Protein AF-A0A3M8EKS6-F1 (afdb_monomer_lite)

Radius of gyration: 16.94 Å; chains: 1; bounding box: 41×41×37 Å

Sequence (128 aa):
MFAPLAELPEANEALPTLFGVEGAEEFRKLGDREVFVRLMANLEKNVPGFGEAVRNLEMTVVGQVPEGKELMHVVYRSDTAVDKLTVTSTEVLTLRRTPQGWRALLTANIEGLAEQLLSSVGAAVQED

Secondary structure (DSSP, 8-state):
--GGGGGSTTHHHHHHHHH--SSHHHHHHS-HHHHHHHHHHHHHHHSTTHHHHHHTEEEEEEEEEEETTTEEEEEEEEEEEETTEEEEEEEEEEEEEETTEEEEPPPHHHHHHHHHHHHHHHHHTS--

Foldseek 3Di:
DCLCLLVDPCQCLQCCQQQVDNTSVRVNVDDPVSSVVSNVVSCVVQPPCPVQQVVQKDKAFPDWDDDPDFKIKTWIWIWGDDPPDIDIDIDIFMWGQDPVGTDTDDDVVNVVVVVVSVVSSVVVVPPD

pLDDT: mean 80.54, std 15.19, range [32.75, 97.44]

Structure (mmCIF, N/CA/C/O backbone):
data_AF-A0A3M8EKS6-F1
#
_entry.id   AF-A0A3M8EKS6-F1
#
loop_
_atom_site.group_PDB
_atom_site.id
_atom_site.type_symbol
_atom_site.label_atom_id
_atom_site.label_alt_id
_atom_site.label_comp_id
_atom_site.label_asym_id
_atom_site.label_entity_id
_atom_site.label_seq_id
_atom_site.pdbx_PDB_ins_code
_atom_site.Cartn_x
_atom_site.Cartn_y
_atom_site.Cartn_z
_atom_site.occupancy
_atom_site.B_iso_or_equiv
_atom_site.auth_seq_id
_atom_site.auth_comp_id
_atom_site.auth_asym_id
_atom_site.auth_atom_id
_atom_site.pdbx_PDB_model_num
ATOM 1 N N . MET A 1 1 ? -3.584 8.911 -9.276 1.00 69.19 1 MET A N 1
ATOM 2 C CA . MET A 1 1 ? -2.947 8.414 -8.037 1.00 69.19 1 MET A CA 1
ATOM 3 C C . MET A 1 1 ? -1.433 8.466 -8.155 1.00 69.19 1 MET A C 1
ATOM 5 O O . MET A 1 1 ? -0.807 8.981 -7.240 1.00 69.19 1 MET A O 1
ATOM 9 N N . PHE A 1 2 ? -0.858 7.991 -9.264 1.00 78.38 2 PHE A N 1
ATOM 10 C CA . PHE A 1 2 ? 0.594 7.813 -9.395 1.00 78.38 2 PHE A CA 1
ATOM 11 C C . PHE A 1 2 ? 1.330 8.945 -10.119 1.00 78.38 2 PHE A C 1
ATOM 13 O O . PHE A 1 2 ? 2.544 9.038 -9.997 1.00 78.38 2 PHE A O 1
ATOM 20 N N . ALA A 1 3 ? 0.615 9.834 -10.818 1.00 76.69 3 ALA A N 1
ATOM 21 C CA . ALA A 1 3 ? 1.210 10.942 -11.576 1.00 76.69 3 ALA A CA 1
ATOM 22 C C . ALA A 1 3 ? 2.277 11.770 -10.818 1.00 76.69 3 ALA A C 1
ATOM 24 O O . ALA A 1 3 ? 3.291 12.085 -11.436 1.00 76.69 3 ALA A O 1
ATOM 25 N N . PRO A 1 4 ? 2.134 12.072 -9.506 1.00 81.56 4 PRO A N 1
ATOM 26 C CA . PRO A 1 4 ? 3.170 12.802 -8.770 1.00 81.56 4 PRO A CA 1
ATOM 27 C C . PRO A 1 4 ? 4.542 12.111 -8.717 1.00 81.56 4 PRO A C 1
ATOM 29 O O . PRO A 1 4 ? 5.537 12.791 -8.502 1.00 81.56 4 PRO A O 1
ATOM 32 N N . LEU A 1 5 ? 4.624 10.792 -8.932 1.00 77.25 5 LEU A N 1
ATOM 33 C CA . LEU A 1 5 ? 5.900 10.064 -8.941 1.00 77.25 5 LEU A CA 1
ATOM 34 C C . LEU A 1 5 ? 6.824 10.502 -10.086 1.00 77.25 5 LEU A C 1
ATOM 36 O O . LEU A 1 5 ? 8.037 10.422 -9.943 1.00 77.25 5 LEU A O 1
ATOM 40 N N . ALA A 1 6 ? 6.270 11.006 -11.194 1.00 83.44 6 ALA A N 1
ATOM 41 C CA . ALA A 1 6 ? 7.047 11.509 -12.330 1.00 83.44 6 ALA A CA 1
ATOM 42 C C . ALA A 1 6 ? 7.761 12.840 -12.058 1.00 83.44 6 ALA A C 1
ATOM 44 O O . ALA A 1 6 ? 8.602 13.254 -12.854 1.00 83.44 6 ALA A O 1
ATOM 45 N N . GLU A 1 7 ? 7.403 13.512 -10.965 1.00 81.94 7 GLU A N 1
ATOM 46 C CA . GLU A 1 7 ? 7.942 14.817 -10.582 1.00 81.94 7 GLU A CA 1
ATOM 47 C C . GLU A 1 7 ? 9.039 14.700 -9.510 1.00 81.94 7 GLU A C 1
ATOM 49 O O . GLU A 1 7 ? 9.593 15.710 -9.080 1.00 81.94 7 GLU A O 1
ATOM 54 N N . LEU A 1 8 ? 9.352 13.477 -9.062 1.00 77.62 8 LEU A N 1
ATOM 55 C CA . LEU A 1 8 ? 10.425 13.233 -8.102 1.00 77.62 8 LEU A CA 1
ATOM 56 C C . LEU A 1 8 ? 11.804 13.377 -8.773 1.00 77.62 8 LEU A C 1
ATOM 58 O O . LEU A 1 8 ? 11.953 12.979 -9.931 1.00 77.62 8 LEU A O 1
ATOM 62 N N . PRO A 1 9 ? 12.827 13.893 -8.066 1.00 74.50 9 PRO A N 1
ATOM 63 C CA . PRO A 1 9 ? 14.187 14.006 -8.604 1.00 74.50 9 PRO A CA 1
ATOM 64 C C . PRO A 1 9 ? 14.746 12.676 -9.132 1.00 74.50 9 PRO A C 1
ATOM 66 O O . PRO A 1 9 ? 15.419 12.642 -10.159 1.00 74.50 9 PRO A O 1
ATOM 69 N N . GLU A 1 10 ? 14.412 11.574 -8.464 1.00 77.62 10 GLU A N 1
ATOM 70 C CA . GLU A 1 10 ? 14.880 10.216 -8.749 1.00 77.62 10 GLU A CA 1
ATOM 71 C C . GLU A 1 10 ? 14.002 9.485 -9.782 1.00 77.62 10 GLU A C 1
ATOM 73 O O . GLU A 1 10 ? 14.243 8.321 -10.101 1.00 77.62 10 GLU A O 1
ATOM 78 N N . ALA A 1 11 ? 12.970 10.141 -10.328 1.00 76.31 11 ALA A N 1
ATOM 79 C CA . ALA A 1 11 ? 11.974 9.503 -11.189 1.00 76.31 11 ALA A CA 1
ATOM 80 C C . ALA A 1 11 ? 12.588 8.814 -12.419 1.00 76.31 11 ALA A C 1
ATOM 82 O O . ALA A 1 11 ? 12.135 7.746 -12.819 1.00 76.31 11 ALA A O 1
ATOM 83 N N . ASN A 1 12 ? 13.635 9.387 -13.014 1.00 75.38 12 ASN A N 1
ATOM 84 C CA . ASN A 1 12 ? 14.257 8.808 -14.209 1.00 75.38 12 ASN A CA 1
ATOM 85 C C . ASN A 1 12 ? 15.012 7.498 -13.934 1.00 75.38 12 ASN A C 1
ATOM 87 O O . ASN A 1 12 ? 15.181 6.709 -14.855 1.00 75.38 12 ASN A O 1
ATOM 91 N N . GLU A 1 13 ? 15.433 7.256 -12.693 1.00 78.12 13 GLU A N 1
ATOM 92 C CA . GLU A 1 13 ? 16.114 6.022 -12.287 1.00 78.12 13 GLU A CA 1
ATOM 93 C C . GLU A 1 13 ? 15.122 5.009 -11.702 1.00 78.12 13 GLU A C 1
ATOM 95 O O . GLU A 1 13 ? 15.131 3.830 -12.051 1.00 78.12 13 GLU A O 1
ATOM 100 N N . ALA A 1 14 ? 14.204 5.474 -10.853 1.00 78.50 14 ALA A N 1
ATOM 101 C CA . ALA A 1 14 ? 13.268 4.603 -10.154 1.00 78.50 14 ALA A CA 1
ATOM 102 C C . ALA A 1 14 ? 12.119 4.110 -11.048 1.00 78.50 14 ALA A C 1
ATOM 104 O O . ALA A 1 14 ? 11.674 2.968 -10.907 1.00 78.50 14 ALA A O 1
ATOM 105 N N . LEU A 1 15 ? 11.605 4.945 -11.964 1.00 85.12 15 LEU A N 1
ATOM 106 C CA . LEU A 1 15 ? 10.425 4.583 -12.752 1.00 85.12 15 LEU A CA 1
ATOM 107 C C . LEU A 1 15 ? 10.667 3.412 -13.714 1.00 85.12 15 LEU A C 1
ATOM 109 O O . LEU A 1 15 ? 9.806 2.527 -13.757 1.00 85.12 15 LEU A O 1
ATOM 113 N N . PRO A 1 16 ? 11.795 3.345 -14.448 1.00 86.50 16 PRO A N 1
ATOM 114 C CA . PRO A 1 16 ? 12.077 2.198 -15.299 1.00 86.50 16 PRO A CA 1
ATOM 115 C C . PRO A 1 16 ? 12.112 0.883 -14.539 1.00 86.50 16 PRO A C 1
ATOM 117 O O . PRO A 1 16 ? 11.454 -0.076 -14.941 1.00 86.50 16 PRO A O 1
ATOM 120 N N . THR A 1 17 ? 12.785 0.852 -13.393 1.00 80.31 17 THR A N 1
ATOM 121 C CA . THR A 1 17 ? 12.924 -0.385 -12.625 1.00 80.31 17 THR A CA 1
ATOM 122 C C . THR A 1 17 ? 11.615 -0.806 -11.963 1.00 80.31 17 THR A C 1
ATOM 124 O O . THR A 1 17 ? 11.261 -1.984 -11.971 1.00 80.31 17 THR A O 1
ATOM 127 N N . LEU A 1 18 ? 10.853 0.145 -11.419 1.00 80.94 18 LEU A N 1
ATOM 128 C CA . LEU A 1 18 ? 9.617 -0.158 -10.695 1.00 80.94 18 LEU A CA 1
ATOM 129 C C . LEU A 1 18 ? 8.429 -0.417 -11.628 1.00 80.94 18 LEU A C 1
ATOM 131 O O . LEU A 1 18 ? 7.587 -1.264 -11.331 1.00 80.94 18 LEU A O 1
ATOM 135 N N . PHE A 1 19 ? 8.352 0.270 -12.769 1.00 87.12 19 PHE A N 1
ATOM 136 C CA . PHE A 1 19 ? 7.167 0.264 -13.636 1.00 87.12 19 PHE A CA 1
ATOM 137 C C . PHE A 1 19 ? 7.442 -0.193 -15.073 1.00 87.12 19 PHE A C 1
ATOM 139 O O . PHE A 1 19 ? 6.501 -0.261 -15.861 1.00 87.12 19 PHE A O 1
ATOM 146 N N . GLY A 1 20 ? 8.687 -0.522 -15.433 1.00 85.25 20 GLY A N 1
ATOM 147 C CA . GLY A 1 20 ? 9.031 -1.001 -16.776 1.00 85.25 20 GLY A CA 1
ATOM 148 C C . GLY A 1 20 ? 8.743 0.030 -17.868 1.00 85.25 20 GLY A C 1
ATOM 149 O O . GLY A 1 20 ? 8.204 -0.323 -18.913 1.00 85.25 20 GLY A O 1
ATOM 150 N N . VAL A 1 21 ? 9.013 1.305 -17.584 1.00 89.31 21 VAL A N 1
ATOM 151 C CA . VAL A 1 21 ? 8.865 2.437 -18.515 1.00 89.31 21 VAL A CA 1
ATOM 152 C C . VAL A 1 21 ? 10.237 2.986 -18.900 1.00 89.31 21 VAL A C 1
ATOM 154 O O . VAL A 1 21 ? 11.192 2.851 -18.151 1.00 89.31 21 VAL A O 1
ATOM 157 N N . GLU A 1 22 ? 10.358 3.668 -20.028 1.00 85.81 22 GLU A N 1
ATOM 158 C CA . GLU A 1 22 ? 11.613 4.288 -20.471 1.00 85.81 22 GLU A CA 1
ATOM 159 C C . GLU A 1 22 ? 11.970 5.545 -19.661 1.00 85.81 22 GLU A C 1
ATOM 161 O O . GLU A 1 22 ? 13.122 5.969 -19.628 1.00 85.81 22 GLU A O 1
ATOM 166 N N . GLY A 1 23 ? 10.988 6.151 -18.987 1.00 85.12 23 GLY A N 1
ATOM 167 C CA . GLY A 1 23 ? 11.202 7.309 -18.126 1.00 85.12 23 GLY A CA 1
ATOM 168 C C . GLY A 1 23 ? 9.918 8.066 -17.800 1.00 85.12 23 GLY A C 1
ATOM 169 O O . GLY A 1 23 ? 8.802 7.628 -18.101 1.00 85.12 23 GLY A O 1
ATOM 170 N N . ALA A 1 24 ? 10.073 9.244 -17.193 1.00 86.44 24 ALA A N 1
ATOM 171 C CA . ALA A 1 24 ? 8.956 10.041 -16.689 1.00 86.44 24 ALA A CA 1
ATOM 172 C C . ALA A 1 24 ? 7.949 10.464 -17.780 1.00 86.44 24 ALA A C 1
ATOM 174 O O . ALA A 1 24 ? 6.755 10.579 -17.508 1.00 86.44 24 ALA A O 1
ATOM 175 N N . GLU A 1 25 ? 8.389 10.690 -19.024 1.00 87.25 25 GLU A N 1
ATOM 176 C CA . GLU A 1 25 ? 7.475 11.029 -20.125 1.00 87.25 25 GLU A CA 1
ATOM 177 C C . GLU A 1 25 ? 6.538 9.884 -20.516 1.00 87.25 25 GLU A C 1
ATOM 179 O O . GLU A 1 25 ? 5.353 10.128 -20.751 1.00 87.25 25 GLU A O 1
ATOM 184 N N . GLU A 1 26 ? 7.040 8.650 -20.600 1.00 88.31 26 GLU A N 1
ATOM 185 C CA . GLU A 1 26 ? 6.191 7.488 -20.876 1.00 88.31 26 GLU A CA 1
ATOM 186 C C . GLU A 1 26 ? 5.251 7.241 -19.696 1.00 88.31 26 GLU A C 1
ATOM 188 O O . GLU A 1 26 ? 4.046 7.083 -19.886 1.00 88.31 26 GLU A O 1
ATOM 193 N N . PHE A 1 27 ? 5.775 7.315 -18.472 1.00 89.81 27 PHE A N 1
ATOM 194 C CA . PHE A 1 27 ? 4.994 7.119 -17.257 1.00 89.81 27 PHE A CA 1
ATOM 195 C C . PHE A 1 27 ? 3.778 8.049 -17.169 1.00 89.81 27 PHE A C 1
ATOM 197 O O . PHE A 1 27 ? 2.678 7.599 -16.853 1.00 89.81 27 PHE A O 1
ATOM 204 N N . ARG A 1 28 ? 3.935 9.337 -17.509 1.00 88.81 28 ARG A N 1
ATOM 205 C CA . ARG A 1 28 ? 2.832 10.320 -17.504 1.00 88.81 28 ARG A CA 1
ATOM 206 C C . ARG A 1 28 ? 1.707 9.986 -18.485 1.00 88.81 28 ARG A C 1
ATOM 208 O O . ARG A 1 28 ? 0.589 10.463 -18.303 1.00 88.81 28 ARG A O 1
ATOM 215 N N . LYS A 1 29 ? 1.985 9.197 -19.526 1.00 90.75 29 LYS A N 1
ATOM 216 C CA . LYS A 1 29 ? 0.988 8.775 -20.522 1.00 90.75 29 LYS A CA 1
ATOM 217 C C . LYS A 1 29 ? 0.179 7.566 -20.048 1.00 90.75 29 LYS A C 1
ATOM 219 O O . LYS A 1 29 ? -0.862 7.272 -20.636 1.00 90.75 29 LYS A O 1
ATOM 224 N N . LEU A 1 30 ? 0.629 6.868 -19.004 1.00 90.94 30 LEU A N 1
ATOM 225 C CA . LEU A 1 30 ? -0.066 5.706 -18.465 1.00 90.94 30 LEU A CA 1
ATOM 226 C C . LEU A 1 30 ? -1.255 6.128 -17.596 1.00 90.94 30 LEU A C 1
ATOM 228 O O . LEU A 1 30 ? -1.181 7.043 -16.777 1.00 90.94 30 LEU A O 1
ATOM 232 N N . GLY A 1 31 ? -2.368 5.410 -17.743 1.00 90.19 31 GLY A N 1
ATOM 233 C CA . GLY A 1 31 ? -3.479 5.514 -16.802 1.00 90.19 31 GLY A CA 1
ATOM 234 C C . GLY A 1 31 ? -3.138 4.848 -15.466 1.00 90.19 31 GLY A C 1
ATOM 235 O O . GLY A 1 31 ? -2.398 3.868 -15.432 1.00 90.19 31 GLY A O 1
ATOM 236 N N . ASP A 1 32 ? -3.745 5.312 -14.368 1.00 85.50 32 ASP A N 1
ATOM 237 C CA . ASP A 1 32 ? -3.491 4.790 -13.010 1.00 85.50 32 ASP A CA 1
ATOM 238 C C . ASP A 1 32 ? -3.611 3.255 -12.907 1.00 85.50 32 ASP A C 1
ATOM 240 O O . ASP A 1 32 ? -2.836 2.614 -12.200 1.00 85.50 32 ASP A O 1
ATOM 244 N N . ARG A 1 33 ? -4.567 2.652 -13.631 1.00 89.38 33 ARG A N 1
ATOM 245 C CA . ARG A 1 33 ? -4.738 1.191 -13.680 1.00 89.38 33 ARG A CA 1
ATOM 246 C C . ARG A 1 33 ? -3.520 0.496 -14.282 1.00 89.38 33 ARG A C 1
ATOM 248 O O . ARG A 1 33 ? -3.082 -0.516 -13.753 1.00 89.38 33 ARG A O 1
ATOM 255 N N . GLU A 1 34 ? -3.015 1.024 -15.390 1.00 91.69 34 GLU A N 1
ATOM 256 C CA . GLU A 1 34 ? -1.870 0.452 -16.095 1.00 91.69 34 GLU A CA 1
ATOM 257 C C . GLU A 1 34 ? -0.607 0.569 -15.241 1.00 91.69 34 GLU A C 1
ATOM 259 O O . GLU A 1 34 ? 0.119 -0.407 -15.083 1.00 91.69 34 GLU A O 1
ATOM 264 N N . VAL A 1 35 ? -0.409 1.721 -14.593 1.00 90.19 35 VAL A N 1
ATOM 265 C CA . VAL A 1 35 ? 0.690 1.924 -13.640 1.00 90.19 35 VAL A CA 1
ATOM 266 C C . VAL A 1 35 ? 0.651 0.885 -12.518 1.00 90.19 35 VAL A C 1
ATOM 268 O O . VAL A 1 35 ? 1.665 0.256 -12.224 1.00 90.19 35 VAL A O 1
ATOM 271 N N . PHE A 1 36 ? -0.520 0.661 -11.918 1.00 88.06 36 PHE A N 1
ATOM 272 C CA . PHE A 1 36 ? -0.672 -0.330 -10.855 1.00 88.06 36 PHE A CA 1
ATOM 273 C C . PHE A 1 36 ? -0.389 -1.759 -11.339 1.00 88.06 36 PHE A C 1
ATOM 275 O O . PHE A 1 36 ? 0.317 -2.504 -10.664 1.00 88.06 36 PHE A O 1
ATOM 282 N N . VAL A 1 37 ? -0.901 -2.141 -12.513 1.00 91.06 37 VAL A N 1
ATOM 283 C CA . VAL A 1 37 ? -0.657 -3.473 -13.094 1.00 91.06 37 VAL A CA 1
ATOM 284 C C . VAL A 1 37 ? 0.832 -3.696 -13.340 1.00 91.06 37 VAL A C 1
ATOM 286 O O . VAL A 1 37 ? 1.351 -4.743 -12.959 1.00 91.06 37 VAL A O 1
ATOM 289 N N . ARG A 1 38 ? 1.531 -2.714 -13.921 1.00 90.94 38 ARG A N 1
ATOM 290 C CA . ARG A 1 38 ? 2.974 -2.812 -14.180 1.00 90.94 38 ARG A CA 1
ATOM 291 C C . ARG A 1 38 ? 3.787 -2.926 -12.896 1.00 90.94 38 ARG A C 1
ATOM 293 O O . ARG A 1 38 ? 4.676 -3.768 -12.830 1.00 90.94 38 ARG A O 1
ATOM 300 N N . LEU A 1 39 ? 3.442 -2.150 -11.866 1.00 87.38 39 LEU A N 1
ATOM 301 C CA . LEU A 1 39 ? 4.073 -2.265 -10.551 1.00 87.38 39 LEU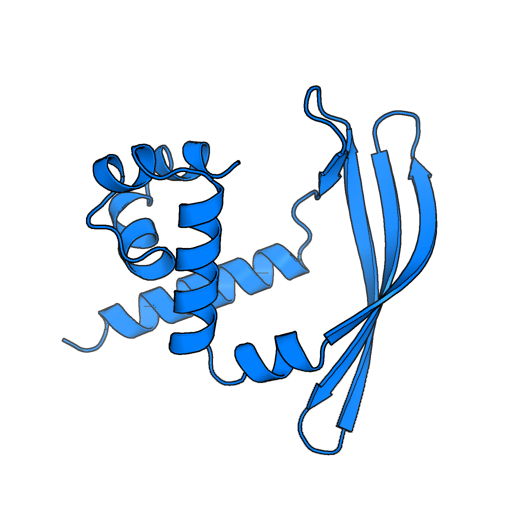 A CA 1
ATOM 302 C C . LEU A 1 39 ? 3.907 -3.677 -9.982 1.00 87.38 39 LEU A C 1
ATOM 304 O O . LEU A 1 39 ? 4.891 -4.320 -9.641 1.00 87.38 39 LEU A O 1
ATOM 308 N N . MET A 1 40 ? 2.673 -4.184 -9.919 1.00 87.06 40 MET A N 1
ATOM 309 C CA . MET A 1 40 ? 2.401 -5.509 -9.352 1.00 87.06 40 MET A CA 1
ATOM 310 C C . MET A 1 40 ? 3.078 -6.631 -10.145 1.00 87.06 40 MET A C 1
ATOM 312 O O . MET A 1 40 ? 3.613 -7.559 -9.543 1.00 87.06 40 MET A O 1
ATOM 316 N N . ALA A 1 41 ? 3.106 -6.530 -11.476 1.00 88.50 41 ALA A N 1
ATOM 317 C CA . ALA A 1 41 ? 3.801 -7.486 -12.332 1.00 88.50 41 ALA A CA 1
ATOM 318 C C . ALA A 1 41 ? 5.320 -7.482 -12.085 1.00 88.50 41 ALA A C 1
ATOM 320 O O . ALA A 1 41 ? 5.934 -8.545 -12.006 1.00 88.50 41 ALA A O 1
ATOM 321 N N . ASN A 1 42 ? 5.926 -6.303 -11.917 1.00 85.25 42 ASN A N 1
ATOM 322 C CA . ASN A 1 42 ? 7.344 -6.196 -11.575 1.00 85.25 42 ASN A CA 1
ATOM 323 C C . ASN A 1 42 ? 7.643 -6.730 -10.173 1.00 85.25 42 ASN A C 1
ATOM 325 O O . ASN A 1 42 ? 8.643 -7.419 -9.996 1.00 85.25 42 ASN A O 1
ATOM 329 N N . LEU A 1 43 ? 6.776 -6.471 -9.193 1.00 83.06 43 LEU A N 1
ATOM 330 C CA . LEU A 1 43 ? 6.917 -7.029 -7.847 1.00 83.06 43 LEU A CA 1
ATOM 331 C C . LEU A 1 43 ? 6.848 -8.557 -7.859 1.00 83.06 43 LEU A C 1
ATOM 333 O O . LEU A 1 43 ? 7.714 -9.207 -7.285 1.00 83.06 43 LEU A O 1
ATOM 337 N N . GLU A 1 44 ? 5.875 -9.142 -8.560 1.00 84.81 44 GLU A N 1
ATOM 338 C CA . GLU A 1 44 ? 5.763 -10.600 -8.685 1.00 84.81 44 GLU A CA 1
ATOM 339 C C . GLU A 1 44 ? 6.980 -11.221 -9.381 1.00 84.81 44 GLU A C 1
ATOM 341 O O . GLU A 1 44 ? 7.418 -12.304 -8.997 1.00 84.81 44 GLU A O 1
ATOM 346 N N . LYS A 1 45 ? 7.551 -10.531 -10.374 1.00 84.44 45 LYS A N 1
ATOM 347 C CA . LYS A 1 45 ? 8.729 -11.003 -11.107 1.00 84.44 45 LYS A CA 1
ATOM 348 C C . LYS A 1 45 ? 10.023 -10.896 -10.295 1.00 84.44 45 LYS A C 1
ATOM 350 O O . LYS A 1 45 ? 10.848 -11.803 -10.364 1.00 84.44 45 LYS A O 1
ATOM 355 N N . ASN A 1 46 ? 10.221 -9.786 -9.585 1.00 79.31 46 ASN A N 1
ATOM 356 C CA . ASN A 1 46 ? 11.527 -9.411 -9.037 1.00 79.31 46 ASN A CA 1
ATOM 357 C C . ASN A 1 46 ? 11.650 -9.628 -7.524 1.00 79.31 46 ASN A C 1
ATOM 359 O O . ASN A 1 46 ? 12.768 -9.658 -7.020 1.00 79.31 46 ASN A O 1
ATOM 363 N N . VAL A 1 47 ? 10.542 -9.783 -6.792 1.00 77.06 47 VAL A N 1
ATOM 364 C CA . VAL A 1 47 ? 10.554 -10.006 -5.339 1.00 77.06 47 VAL A CA 1
ATOM 365 C C . VAL A 1 47 ? 10.215 -11.474 -5.052 1.00 77.06 47 VAL A C 1
ATOM 367 O O . VAL A 1 47 ? 9.049 -11.871 -5.163 1.00 77.06 47 VAL A O 1
ATOM 370 N N . PRO A 1 48 ? 11.205 -12.310 -4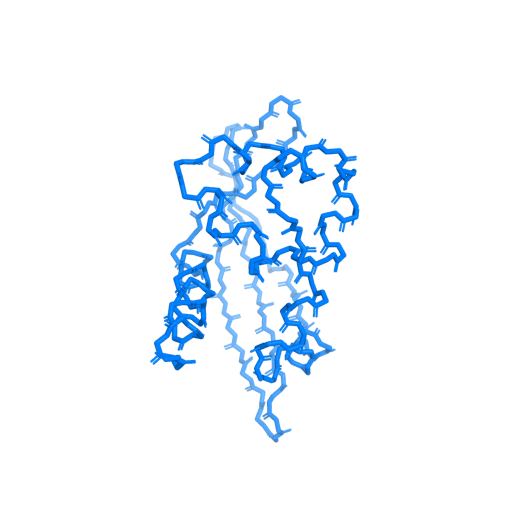.676 1.00 78.19 48 PRO A N 1
ATOM 371 C CA . PRO A 1 48 ? 10.970 -13.716 -4.370 1.00 78.19 48 PRO A CA 1
ATOM 372 C C . PRO A 1 48 ? 9.877 -13.896 -3.313 1.00 78.19 48 PRO A C 1
ATOM 374 O O . PRO A 1 48 ? 9.871 -13.226 -2.284 1.00 78.19 48 PRO A O 1
ATOM 377 N N . GLY A 1 49 ? 8.937 -14.803 -3.575 1.00 78.19 49 GLY A N 1
ATOM 378 C CA . GLY A 1 49 ? 7.840 -15.103 -2.653 1.00 78.19 49 GLY A CA 1
ATOM 379 C C . G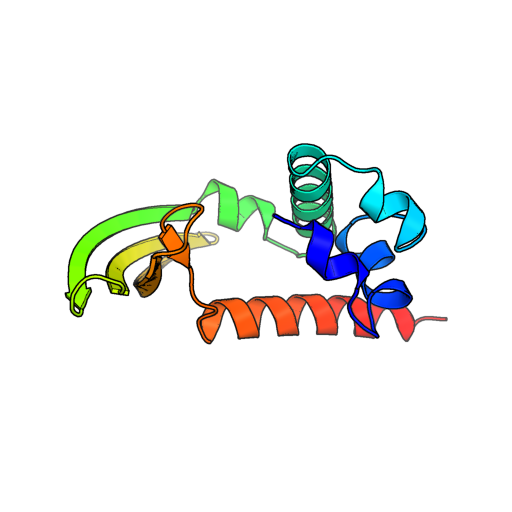LY A 1 49 ? 6.710 -14.066 -2.616 1.00 78.19 49 GLY A C 1
ATOM 380 O O . GLY A 1 49 ? 5.688 -14.339 -1.994 1.00 78.19 49 GLY A O 1
ATOM 381 N N . PHE A 1 50 ? 6.809 -12.926 -3.316 1.00 82.12 50 PHE A N 1
ATOM 382 C CA . PHE A 1 50 ? 5.763 -11.893 -3.297 1.00 82.12 50 PHE A CA 1
ATOM 383 C C . PHE A 1 50 ? 4.412 -12.409 -3.803 1.00 82.12 50 PHE A C 1
ATOM 385 O O . PHE A 1 50 ? 3.394 -12.238 -3.137 1.00 82.12 50 PHE A O 1
ATOM 392 N N . GLY A 1 51 ? 4.392 -13.090 -4.953 1.00 83.75 51 GLY A N 1
ATOM 393 C CA . GLY A 1 51 ? 3.148 -13.623 -5.517 1.00 83.75 51 GLY A CA 1
ATOM 394 C C . GLY A 1 51 ? 2.470 -14.653 -4.606 1.00 83.75 51 GLY A C 1
ATOM 395 O O . GLY A 1 51 ? 1.247 -14.685 -4.512 1.00 83.75 51 GLY A O 1
ATOM 396 N N . GLU A 1 52 ? 3.248 -15.484 -3.909 1.00 83.44 52 GLU A N 1
ATOM 397 C CA . GLU A 1 52 ? 2.720 -16.437 -2.928 1.00 83.44 52 GLU A CA 1
ATOM 398 C C . GLU A 1 52 ? 2.204 -15.730 -1.673 1.00 83.44 52 GLU A C 1
ATOM 400 O O . GLU A 1 52 ? 1.075 -15.986 -1.258 1.00 83.44 52 GLU A O 1
ATOM 405 N N . ALA A 1 53 ? 2.975 -14.784 -1.133 1.00 81.06 53 ALA A N 1
ATOM 406 C CA . ALA A 1 53 ? 2.573 -13.983 0.015 1.00 81.06 53 ALA A CA 1
ATOM 407 C C . ALA A 1 53 ? 1.255 -13.244 -0.248 1.00 81.06 53 ALA A C 1
ATOM 409 O O . ALA A 1 53 ? 0.360 -13.295 0.585 1.00 81.06 53 ALA A O 1
ATOM 410 N N . VAL A 1 54 ? 1.092 -12.623 -1.423 1.00 84.12 54 VAL A N 1
ATOM 411 C CA . VAL A 1 54 ? -0.154 -11.938 -1.811 1.00 84.12 54 VAL A CA 1
ATOM 412 C C . VAL A 1 54 ? -1.315 -12.919 -1.976 1.00 84.12 54 VAL A C 1
ATOM 414 O O . VAL A 1 54 ? -2.424 -12.616 -1.544 1.00 84.12 54 VAL A O 1
ATOM 417 N N . ARG A 1 55 ? -1.091 -14.096 -2.578 1.00 86.88 55 ARG A N 1
ATOM 418 C CA . ARG A 1 55 ? -2.137 -15.126 -2.735 1.00 86.88 55 ARG A CA 1
ATOM 419 C C . ARG A 1 55 ? -2.633 -15.673 -1.398 1.00 86.88 55 ARG A C 1
ATOM 421 O O . ARG A 1 55 ? -3.808 -16.012 -1.291 1.00 86.88 55 ARG A O 1
ATOM 428 N N . ASN A 1 56 ? -1.748 -15.748 -0.410 1.00 86.69 56 ASN A N 1
ATOM 429 C CA . ASN A 1 56 ? -2.033 -16.295 0.912 1.00 86.69 56 ASN A CA 1
ATOM 430 C C . ASN A 1 56 ? -2.347 -15.219 1.963 1.00 86.69 56 ASN A C 1
ATOM 432 O O . ASN A 1 56 ? -2.514 -15.563 3.131 1.00 86.69 56 ASN A O 1
ATOM 436 N N . LEU A 1 57 ? -2.382 -13.940 1.577 1.00 88.50 57 LEU A N 1
ATOM 437 C CA . LEU A 1 57 ? -2.645 -12.835 2.489 1.00 88.50 57 LEU A CA 1
ATOM 438 C C . LEU A 1 57 ? -4.142 -12.741 2.784 1.00 88.50 57 LEU A C 1
ATOM 440 O O . LEU A 1 57 ? -4.943 -12.383 1.918 1.00 88.50 57 LEU A O 1
ATOM 444 N N . GLU A 1 58 ? -4.511 -12.971 4.037 1.00 90.94 58 GLU A N 1
ATOM 445 C CA . GLU A 1 58 ? -5.838 -12.670 4.557 1.00 90.94 58 GLU A CA 1
ATOM 446 C C . GLU A 1 58 ? -5.766 -11.421 5.439 1.00 90.94 58 GLU A C 1
ATOM 448 O O . GLU A 1 58 ? -4.973 -11.348 6.376 1.00 90.94 58 GLU A O 1
ATOM 453 N N . MET A 1 59 ? -6.594 -10.416 5.144 1.00 91.06 59 MET A N 1
ATOM 454 C CA . MET A 1 59 ? -6.700 -9.200 5.954 1.00 91.06 59 MET A CA 1
ATOM 455 C C . MET A 1 59 ? -8.089 -9.107 6.574 1.00 91.06 59 MET A C 1
ATOM 457 O O . MET A 1 59 ? -9.094 -9.007 5.872 1.00 91.06 59 MET A O 1
ATOM 461 N N . THR A 1 60 ? -8.145 -9.075 7.901 1.00 95.25 60 THR A N 1
ATOM 462 C CA . THR A 1 60 ? -9.382 -8.901 8.666 1.00 95.25 60 THR A CA 1
ATOM 463 C C . THR A 1 60 ? -9.365 -7.557 9.378 1.00 95.25 60 THR A C 1
ATOM 465 O O . THR A 1 60 ? -8.509 -7.310 10.226 1.00 95.25 60 THR A O 1
ATOM 468 N N . VAL A 1 61 ? -10.336 -6.688 9.092 1.00 95.88 61 VAL A N 1
ATOM 469 C CA . VAL A 1 61 ? -10.530 -5.462 9.880 1.00 95.88 61 VAL A CA 1
ATOM 470 C C . VAL A 1 61 ? -11.072 -5.843 11.256 1.00 95.88 61 VAL A C 1
ATOM 472 O O . VAL A 1 61 ? -12.131 -6.455 11.367 1.00 95.88 61 VAL A O 1
ATOM 475 N N . VAL A 1 62 ? -10.344 -5.464 12.303 1.00 97.44 62 VAL A N 1
ATOM 476 C CA . VAL A 1 62 ? -10.711 -5.719 13.703 1.00 97.44 62 VAL A CA 1
ATOM 477 C C . VAL A 1 62 ? -11.563 -4.576 14.244 1.00 97.44 62 VAL A C 1
ATOM 479 O O . VAL A 1 62 ? -12.514 -4.795 14.992 1.00 97.44 62 VAL A O 1
ATOM 482 N N . GLY A 1 63 ? -11.238 -3.345 13.858 1.00 96.81 63 GLY A N 1
ATOM 483 C CA . GLY A 1 63 ? -11.967 -2.170 14.304 1.00 96.81 63 GLY A CA 1
ATOM 484 C C . GLY A 1 63 ? -11.415 -0.881 13.725 1.00 96.81 63 GLY A C 1
ATOM 485 O O . GLY A 1 63 ? -10.431 -0.870 12.985 1.00 96.81 63 GLY A O 1
ATOM 486 N N . GLN A 1 64 ? -12.063 0.220 14.085 1.00 96.62 64 GLN A N 1
ATOM 487 C CA . GLN A 1 64 ? -11.664 1.552 13.658 1.00 96.62 64 GLN A CA 1
ATOM 488 C C . GLN A 1 64 ? -11.780 2.547 14.814 1.00 96.62 64 GLN A C 1
ATOM 490 O O . GLN A 1 64 ? -12.714 2.473 15.615 1.00 96.62 64 GLN A O 1
ATOM 495 N N . VAL A 1 65 ? -10.842 3.485 14.883 1.00 97.12 65 VAL A N 1
ATOM 496 C CA . VAL A 1 65 ? -10.782 4.546 15.888 1.00 97.12 65 VAL A CA 1
ATOM 497 C C . VAL A 1 65 ? -10.687 5.887 15.157 1.00 97.12 65 VAL A C 1
ATOM 499 O O . VAL A 1 65 ? -9.650 6.177 14.559 1.00 97.12 65 VAL A O 1
ATOM 502 N N . PRO A 1 66 ? -11.750 6.709 15.154 1.00 96.50 66 PRO A N 1
ATOM 503 C CA . PRO A 1 66 ? -11.672 8.054 14.601 1.00 96.50 66 PRO A CA 1
ATOM 504 C C . PRO A 1 66 ? -10.828 8.960 15.507 1.00 96.50 66 PRO A C 1
ATOM 506 O O . PRO A 1 66 ? -11.046 9.006 16.718 1.00 96.50 66 PRO A O 1
ATOM 509 N N . GLU A 1 67 ? -9.918 9.732 14.915 1.00 93.94 67 GLU A N 1
ATOM 510 C CA . GLU A 1 67 ? -9.186 10.810 15.587 1.00 93.94 67 GLU A CA 1
ATOM 511 C C . GLU A 1 67 ? -9.659 12.152 15.005 1.00 93.94 67 GLU A C 1
ATOM 513 O O . GLU A 1 67 ? -9.245 12.619 13.941 1.00 93.94 67 GLU A O 1
ATOM 518 N N . GLY A 1 68 ? -10.633 12.763 15.682 1.00 93.88 68 GLY A N 1
ATOM 519 C CA . GLY A 1 68 ? -11.307 13.953 15.168 1.00 93.88 68 GLY A CA 1
ATOM 520 C C . GLY A 1 68 ? -12.127 13.667 13.902 1.00 93.88 68 GLY A C 1
ATOM 521 O O . GLY A 1 68 ? -12.801 12.644 13.800 1.00 93.88 68 GLY A O 1
ATOM 522 N N . LYS A 1 69 ? -12.136 14.617 12.955 1.00 92.31 69 LYS A N 1
ATOM 523 C CA . LYS A 1 69 ? -12.943 14.541 11.714 1.00 92.31 69 LYS A CA 1
ATOM 524 C C . LYS A 1 69 ? -12.149 14.133 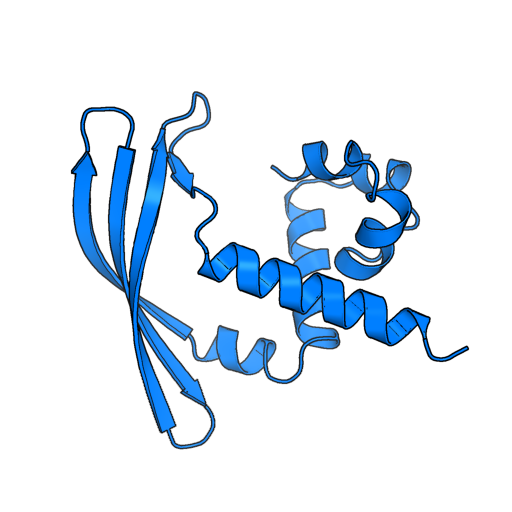10.474 1.00 92.31 69 LYS A C 1
ATOM 526 O O . LYS A 1 69 ? -12.744 13.736 9.474 1.00 92.31 69 LYS A O 1
ATOM 531 N N . GLU A 1 70 ? -10.828 14.250 10.541 1.00 94.88 70 GLU A N 1
ATOM 532 C CA . GLU A 1 70 ? -9.948 14.148 9.375 1.00 94.88 70 GLU A CA 1
ATOM 533 C C . GLU A 1 70 ? -9.007 12.939 9.442 1.00 94.88 70 GLU A C 1
ATOM 535 O O . GLU A 1 70 ? -8.365 12.638 8.439 1.00 94.88 70 GLU A O 1
ATOM 540 N N . LEU A 1 71 ? -8.931 12.230 10.576 1.00 95.69 71 LEU A N 1
ATOM 541 C CA . LEU A 1 71 ? -8.106 11.033 10.748 1.00 95.69 71 LEU A CA 1
ATOM 542 C C . LEU A 1 71 ? -8.950 9.829 11.188 1.00 95.69 71 LEU A C 1
ATOM 544 O O . LEU A 1 71 ? -9.919 9.951 11.939 1.00 95.69 71 LEU A O 1
ATOM 548 N N . MET A 1 72 ? -8.570 8.652 10.698 1.00 96.25 72 MET A N 1
ATOM 549 C CA . MET A 1 72 ? -9.163 7.366 11.051 1.00 96.25 72 MET A CA 1
ATOM 550 C C . MET A 1 72 ? -8.055 6.328 11.174 1.00 96.25 72 MET A C 1
ATOM 552 O O . MET A 1 72 ? -7.310 6.115 10.222 1.00 96.25 72 MET A O 1
ATOM 556 N N . HIS A 1 73 ? -7.978 5.644 12.307 1.00 95.25 73 HIS A N 1
ATOM 557 C CA . HIS A 1 73 ? -7.078 4.512 12.497 1.00 95.25 73 HIS A CA 1
ATOM 558 C C . HIS A 1 73 ? -7.864 3.223 12.311 1.00 95.25 73 HIS A C 1
ATOM 560 O O . HIS A 1 73 ? -8.842 2.989 13.015 1.00 95.25 73 HIS A O 1
ATOM 566 N N . VAL A 1 74 ? -7.455 2.387 11.367 1.00 95.12 74 VAL A N 1
ATOM 567 C CA . VAL A 1 74 ? -8.061 1.079 11.120 1.00 95.12 74 VAL A CA 1
ATOM 568 C C . VAL A 1 74 ? -7.121 0.019 11.667 1.00 95.12 74 VAL A C 1
ATOM 570 O O . VAL A 1 74 ? -5.999 -0.121 11.188 1.00 95.12 74 VAL A O 1
ATOM 573 N N . VAL A 1 75 ? -7.579 -0.717 12.676 1.00 95.44 75 VAL A N 1
ATOM 574 C CA . VAL A 1 75 ? -6.858 -1.875 13.204 1.00 95.44 75 VAL A CA 1
ATOM 575 C C . VAL A 1 75 ? -7.229 -3.072 12.347 1.00 95.44 75 VAL A C 1
ATOM 577 O O . VAL A 1 75 ? -8.414 -3.392 12.201 1.00 95.44 75 VAL A O 1
ATOM 580 N N . TYR A 1 76 ? -6.231 -3.744 11.793 1.00 94.12 76 TYR A N 1
ATOM 581 C CA . TYR A 1 76 ? -6.425 -4.966 11.029 1.00 94.12 76 TYR A CA 1
ATOM 582 C C . TYR A 1 76 ? -5.488 -6.059 11.519 1.00 94.12 76 TYR A C 1
ATOM 584 O O . TYR A 1 76 ? -4.399 -5.800 12.029 1.00 94.12 76 TYR A O 1
ATOM 592 N N . ARG A 1 77 ? -5.941 -7.296 11.360 1.00 94.69 77 ARG A N 1
ATOM 593 C CA . ARG A 1 77 ? -5.119 -8.487 11.483 1.00 94.69 77 ARG A CA 1
ATOM 594 C C . ARG A 1 77 ? -4.772 -8.963 10.082 1.00 94.69 77 ARG A C 1
ATOM 596 O O . ARG A 1 77 ? -5.666 -9.049 9.241 1.00 94.69 77 ARG A O 1
ATOM 603 N N . SER A 1 78 ? -3.502 -9.237 9.838 1.00 90.75 78 SER A N 1
ATOM 604 C CA . SER A 1 78 ? -3.033 -9.933 8.650 1.00 90.75 78 SER A CA 1
ATOM 605 C C . SER A 1 78 ? -2.589 -11.336 9.033 1.00 90.75 78 SER A C 1
ATOM 607 O O . SER A 1 78 ? -1.892 -11.532 10.027 1.00 90.75 78 SER A O 1
ATOM 609 N N . ASP A 1 79 ? -3.008 -12.303 8.236 1.00 89.31 79 ASP A N 1
ATOM 610 C CA . ASP A 1 79 ? -2.592 -13.690 8.327 1.00 89.31 79 ASP A CA 1
ATOM 611 C C . ASP A 1 79 ? -1.929 -14.042 6.990 1.00 89.31 79 ASP A C 1
ATOM 613 O O . ASP A 1 79 ? -2.558 -13.952 5.936 1.00 89.31 79 ASP A O 1
ATOM 617 N N . THR A 1 80 ? -0.645 -14.398 7.023 1.00 85.12 80 THR A N 1
ATOM 618 C CA . THR A 1 80 ? 0.123 -14.793 5.834 1.00 85.12 80 THR A CA 1
ATOM 619 C C . THR A 1 80 ? 0.642 -16.206 6.033 1.00 85.12 80 THR A C 1
ATOM 621 O O . THR A 1 80 ? 1.404 -16.476 6.966 1.00 85.12 80 THR A O 1
ATOM 624 N N . ALA A 1 81 ? 0.248 -17.122 5.150 1.00 79.81 81 ALA A N 1
ATOM 625 C CA . ALA A 1 81 ? 0.821 -18.463 5.122 1.00 79.81 81 ALA A CA 1
ATOM 626 C C . ALA A 1 81 ? 2.123 -18.468 4.307 1.00 79.81 81 ALA A C 1
ATOM 628 O O . ALA A 1 81 ? 2.120 -18.123 3.123 1.00 79.81 81 ALA A O 1
ATOM 629 N N . VAL A 1 82 ? 3.219 -18.880 4.949 1.00 72.62 82 VAL A N 1
ATOM 630 C CA . VAL A 1 82 ? 4.526 -19.116 4.322 1.00 72.62 82 VAL A CA 1
ATOM 631 C C . VAL A 1 82 ? 4.935 -20.554 4.640 1.00 72.62 82 VAL A C 1
ATOM 633 O O . VAL A 1 82 ? 5.108 -20.919 5.806 1.00 72.62 82 VAL A O 1
ATOM 636 N N . ASP A 1 83 ? 5.044 -21.396 3.611 1.00 74.81 83 ASP A N 1
ATOM 637 C CA . ASP A 1 83 ? 5.246 -22.845 3.734 1.00 74.81 83 ASP A CA 1
ATOM 638 C C . ASP A 1 83 ? 4.218 -23.532 4.663 1.00 74.81 83 ASP A C 1
ATOM 640 O O . ASP A 1 83 ? 3.052 -23.710 4.316 1.00 74.81 83 ASP A O 1
ATOM 644 N N . LYS A 1 84 ? 4.656 -23.966 5.854 1.00 75.56 84 LYS A N 1
ATOM 645 C CA . LYS A 1 84 ? 3.839 -24.659 6.868 1.00 75.56 84 LYS A CA 1
ATOM 646 C C . LYS A 1 84 ? 3.547 -23.789 8.091 1.00 75.56 84 LYS A C 1
ATOM 648 O O . LYS A 1 84 ? 3.022 -24.299 9.080 1.00 75.56 84 LYS A O 1
ATOM 653 N N . LEU A 1 85 ? 3.931 -22.514 8.055 1.00 79.44 85 LEU A N 1
ATOM 654 C CA . LEU A 1 85 ? 3.768 -21.581 9.159 1.00 79.44 85 LEU A CA 1
ATOM 655 C C . LEU A 1 85 ? 2.766 -20.492 8.768 1.00 79.44 85 LEU A C 1
ATOM 657 O O . LEU A 1 85 ? 2.863 -19.892 7.700 1.00 79.44 85 LEU A O 1
ATOM 661 N N . THR A 1 86 ? 1.824 -20.209 9.662 1.00 84.12 86 THR A N 1
ATOM 662 C CA . THR A 1 86 ? 0.988 -19.012 9.563 1.00 84.12 86 THR A CA 1
ATOM 663 C C . THR A 1 86 ? 1.617 -17.923 10.414 1.00 84.12 86 THR A C 1
ATOM 665 O O . THR A 1 86 ? 1.814 -18.103 11.617 1.00 84.12 86 THR A O 1
ATOM 668 N N . VAL A 1 87 ? 1.943 -16.800 9.782 1.00 85.31 87 VAL A N 1
ATOM 669 C CA . VAL A 1 87 ? 2.382 -15.588 10.467 1.00 85.31 87 VAL A CA 1
ATOM 670 C C . VAL A 1 87 ? 1.176 -14.674 10.614 1.00 85.31 87 VAL A C 1
ATOM 672 O O . VAL A 1 87 ? 0.609 -14.230 9.619 1.00 85.31 87 VAL A O 1
ATOM 675 N N . THR A 1 88 ? 0.804 -14.393 11.859 1.00 90.69 88 THR A N 1
ATOM 676 C CA . THR A 1 88 ? -0.273 -13.462 12.199 1.00 90.69 88 THR A CA 1
ATOM 677 C C . THR A 1 88 ? 0.323 -12.163 12.732 1.00 90.69 88 THR A C 1
ATOM 679 O O . THR A 1 88 ? 1.088 -12.185 13.697 1.00 90.69 88 THR A O 1
ATOM 682 N N . SER A 1 89 ? -0.060 -11.028 12.151 1.00 89.31 89 SER A N 1
ATOM 683 C CA . SER A 1 89 ? 0.317 -9.685 12.604 1.00 89.31 89 SER A CA 1
ATOM 684 C C . SER A 1 89 ? -0.932 -8.844 12.861 1.00 89.31 89 SER A C 1
ATOM 686 O O . SER A 1 89 ? -1.956 -9.007 12.202 1.00 89.31 89 SER A O 1
ATOM 688 N N . THR A 1 90 ? -0.886 -7.961 13.858 1.00 9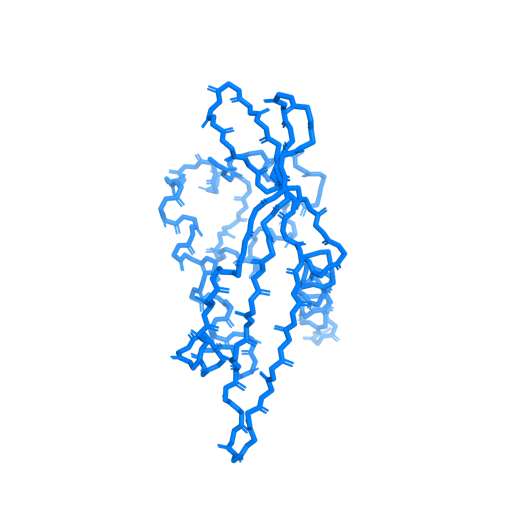2.38 90 THR A N 1
ATOM 689 C CA . THR A 1 90 ? -1.937 -6.960 14.099 1.00 92.38 90 THR A CA 1
ATOM 690 C C . THR A 1 90 ? -1.328 -5.582 13.951 1.00 92.38 90 THR A C 1
ATOM 692 O O . THR A 1 90 ? -0.391 -5.230 14.665 1.00 92.38 90 THR A O 1
ATOM 695 N N . GLU A 1 91 ? -1.872 -4.804 13.027 1.00 89.81 91 GLU A N 1
ATOM 696 C CA . GLU A 1 91 ? -1.301 -3.540 12.581 1.00 89.81 91 GLU A CA 1
ATOM 697 C C . GLU A 1 91 ? -2.366 -2.443 12.550 1.00 89.81 91 GLU A C 1
ATOM 699 O O . GLU A 1 91 ? -3.575 -2.694 12.586 1.00 89.81 91 GLU A O 1
ATOM 704 N N . VAL A 1 92 ? -1.900 -1.195 12.503 1.00 91.31 92 VAL A N 1
ATOM 705 C CA . VAL A 1 92 ? -2.756 -0.010 12.438 1.00 91.31 92 VAL A CA 1
ATOM 706 C C . VAL A 1 92 ? -2.468 0.740 11.146 1.00 91.31 92 VAL A C 1
ATOM 708 O O . VAL A 1 92 ? -1.364 1.240 10.938 1.00 91.31 92 VAL A O 1
ATOM 711 N N . LEU A 1 93 ? -3.485 0.864 10.294 1.00 90.12 93 LEU A N 1
ATOM 712 C CA . LEU A 1 93 ? -3.461 1.734 9.126 1.00 90.12 93 LEU A CA 1
ATOM 713 C C . LEU A 1 93 ? -4.088 3.079 9.485 1.00 90.12 93 LEU A C 1
ATOM 715 O O . LEU A 1 93 ? -5.289 3.163 9.742 1.00 90.12 93 LEU A O 1
ATOM 719 N N . THR A 1 94 ? -3.298 4.148 9.456 1.00 91.75 94 THR A N 1
ATOM 720 C CA . THR A 1 94 ? -3.832 5.503 9.629 1.00 91.75 94 THR A CA 1
ATOM 721 C C . THR A 1 94 ? -4.247 6.074 8.281 1.00 91.75 94 THR A C 1
ATOM 723 O O . THR A 1 94 ? -3.454 6.145 7.345 1.00 91.75 94 THR A O 1
ATOM 726 N N . LEU A 1 95 ? -5.494 6.515 8.187 1.00 93.31 95 LEU A N 1
ATOM 727 C CA . LEU A 1 95 ? -6.070 7.188 7.036 1.00 93.31 95 LEU A CA 1
ATOM 728 C C . LEU A 1 95 ? -6.282 8.663 7.369 1.00 93.31 95 LEU A C 1
ATOM 730 O O . LEU A 1 95 ? -6.767 9.006 8.445 1.00 93.31 95 LEU A O 1
ATOM 734 N N . ARG A 1 96 ? -6.006 9.533 6.402 1.00 92.88 96 ARG A N 1
ATOM 735 C CA . ARG A 1 96 ? -6.366 10.948 6.438 1.00 92.88 96 ARG A CA 1
ATOM 736 C C . ARG A 1 96 ? -7.393 11.257 5.363 1.00 92.88 96 ARG A C 1
ATOM 738 O O . ARG A 1 96 ? -7.290 10.780 4.231 1.00 92.88 96 ARG A O 1
ATOM 745 N N . ARG A 1 97 ? -8.383 12.069 5.705 1.00 92.31 97 ARG A N 1
ATOM 746 C CA . ARG A 1 97 ? -9.383 12.559 4.768 1.00 92.31 97 ARG A CA 1
ATOM 747 C C . ARG A 1 97 ? -8.762 13.626 3.868 1.00 92.31 97 ARG A C 1
ATOM 749 O O . ARG A 1 97 ? -8.040 14.513 4.307 1.00 92.31 97 ARG A O 1
ATOM 756 N N . THR A 1 98 ? -9.026 13.506 2.577 1.00 89.00 98 THR A N 1
ATOM 757 C CA . THR A 1 98 ? -8.603 14.442 1.531 1.00 89.00 98 THR A CA 1
ATOM 758 C C . THR A 1 98 ? -9.829 14.845 0.712 1.00 89.00 98 THR A C 1
ATOM 760 O O . THR A 1 98 ? -10.858 14.161 0.792 1.00 89.00 98 THR A O 1
ATOM 763 N N . PRO A 1 99 ? -9.757 15.897 -0.126 1.00 88.12 99 PRO A N 1
ATOM 764 C CA . PRO A 1 99 ? -10.839 16.212 -1.061 1.00 88.12 99 PRO A CA 1
ATOM 765 C C . PRO A 1 99 ? -11.214 15.034 -1.978 1.00 88.12 99 PRO A C 1
ATOM 767 O O . PRO A 1 99 ? -12.346 14.947 -2.438 1.00 88.12 99 PRO A O 1
ATOM 770 N N . GLN A 1 100 ? -10.285 14.099 -2.211 1.00 84.06 100 GLN A N 1
ATOM 771 C CA . GLN A 1 100 ? -10.477 12.893 -3.021 1.00 84.06 100 GLN A CA 1
ATOM 772 C C . GLN A 1 100 ? -10.889 11.654 -2.196 1.00 84.06 100 GLN A C 1
ATOM 774 O O . GLN A 1 100 ? -10.905 10.543 -2.731 1.00 84.06 100 GLN A O 1
ATOM 779 N N . GLY A 1 101 ? -11.202 11.819 -0.905 1.00 88.88 101 GLY A N 1
ATOM 780 C CA . GLY A 1 101 ? -11.596 10.750 0.018 1.00 88.88 101 GLY A CA 1
ATOM 781 C C . GLY A 1 101 ? -10.509 10.370 1.027 1.00 88.88 101 GLY A C 1
ATOM 782 O O . GLY A 1 101 ? -9.534 11.094 1.220 1.00 88.88 101 GLY A O 1
ATOM 783 N N . TRP A 1 102 ? -10.679 9.238 1.706 1.00 91.25 102 TRP A N 1
ATOM 784 C CA . TRP A 1 102 ? -9.687 8.725 2.655 1.00 91.25 102 TRP A CA 1
ATOM 785 C C . TRP A 1 102 ? -8.440 8.206 1.924 1.00 91.25 102 TRP A C 1
ATOM 787 O O . TRP A 1 102 ? -8.536 7.524 0.898 1.00 91.25 102 TRP A O 1
ATOM 797 N N . ARG A 1 103 ? -7.260 8.547 2.444 1.00 87.88 103 ARG A N 1
ATOM 798 C CA . ARG A 1 103 ? -5.956 8.114 1.931 1.00 87.88 103 ARG A CA 1
ATOM 799 C C . ARG A 1 103 ? -5.105 7.598 3.076 1.00 87.88 103 ARG A C 1
ATOM 801 O O . ARG A 1 103 ? -5.028 8.257 4.108 1.00 87.88 103 ARG A O 1
ATOM 808 N N . ALA A 1 104 ? -4.473 6.446 2.877 1.00 86.88 104 ALA A N 1
ATOM 809 C CA . ALA A 1 104 ? -3.486 5.939 3.817 1.00 86.88 104 ALA A CA 1
ATOM 810 C C . ALA A 1 104 ? -2.343 6.943 3.970 1.00 86.88 104 ALA A C 1
ATOM 812 O O . ALA A 1 104 ? -1.852 7.497 2.984 1.00 86.88 104 ALA A O 1
ATOM 813 N N . LEU A 1 105 ? -1.958 7.198 5.214 1.00 83.44 105 LEU A N 1
ATOM 814 C CA . LEU A 1 105 ? -0.673 7.800 5.511 1.00 83.44 105 LEU A CA 1
ATOM 815 C C . LEU A 1 105 ? 0.405 6.738 5.305 1.00 83.44 105 LEU A C 1
ATOM 817 O O . LEU A 1 105 ? 0.168 5.556 5.558 1.00 83.44 105 LEU A O 1
ATOM 821 N N . LEU A 1 106 ? 1.576 7.173 4.841 1.00 67.88 106 LEU A N 1
ATOM 822 C CA . LEU A 1 106 ? 2.768 6.335 4.862 1.00 67.88 106 LEU A CA 1
ATOM 823 C C . LEU A 1 106 ? 3.001 5.906 6.314 1.00 67.88 106 LEU A C 1
ATOM 825 O O . LEU A 1 106 ? 3.056 6.741 7.217 1.00 67.88 106 LEU A O 1
ATOM 829 N N . THR A 1 107 ? 3.020 4.598 6.539 1.00 63.81 107 THR A N 1
ATOM 830 C CA . THR A 1 107 ? 3.420 4.001 7.812 1.00 63.81 107 THR A CA 1
ATOM 831 C C . THR A 1 107 ? 4.842 3.477 7.663 1.00 63.81 107 THR A C 1
ATOM 833 O O . THR A 1 107 ? 5.259 3.151 6.552 1.00 63.81 107 THR A O 1
ATOM 836 N N . ALA A 1 108 ? 5.560 3.322 8.777 1.00 54.72 108 ALA A N 1
ATOM 837 C CA . ALA A 1 108 ? 6.923 2.782 8.783 1.00 54.72 108 ALA A CA 1
ATOM 838 C C . ALA A 1 108 ? 7.051 1.429 8.047 1.00 54.72 108 ALA A C 1
ATOM 840 O O . ALA A 1 108 ? 8.084 1.136 7.456 1.00 54.72 108 ALA A O 1
ATOM 841 N N . ASN A 1 109 ? 5.985 0.619 8.014 1.00 56.31 109 ASN A N 1
ATOM 842 C CA . ASN A 1 109 ? 5.962 -0.647 7.272 1.00 56.31 109 ASN A CA 1
ATOM 843 C C . ASN A 1 109 ? 5.944 -0.435 5.747 1.00 56.31 109 ASN A C 1
ATOM 845 O O . ASN A 1 109 ? 6.600 -1.166 5.010 1.00 56.31 109 ASN A O 1
ATOM 849 N N . ILE A 1 110 ? 5.205 0.569 5.264 1.00 57.62 110 ILE A N 1
ATOM 850 C CA . ILE A 1 110 ? 5.161 0.930 3.838 1.00 57.62 110 ILE A CA 1
ATOM 851 C C . ILE A 1 110 ? 6.472 1.609 3.426 1.00 57.62 110 ILE A C 1
ATOM 853 O O . ILE A 1 110 ? 6.944 1.400 2.313 1.00 57.62 110 ILE A O 1
ATOM 857 N N . GLU A 1 111 ? 7.079 2.376 4.332 1.00 57.00 111 GLU A N 1
ATOM 858 C CA . 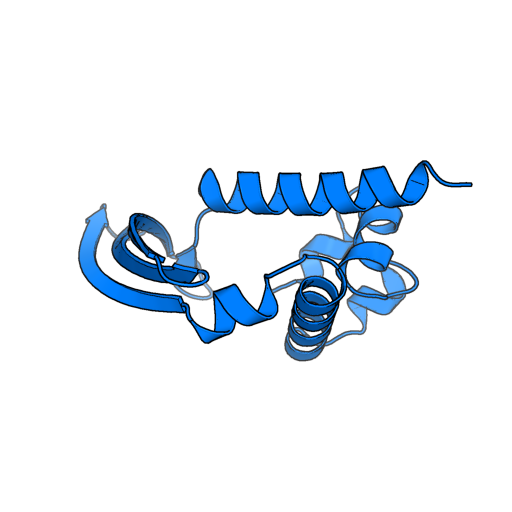GLU A 1 111 ? 8.419 2.943 4.155 1.00 57.00 111 GLU A CA 1
ATOM 859 C C . GLU A 1 111 ? 9.474 1.833 4.054 1.00 57.00 111 GLU A C 1
ATOM 861 O O . GLU A 1 111 ? 10.236 1.817 3.095 1.00 57.00 111 GLU A O 1
ATOM 866 N N . GLY A 1 112 ? 9.444 0.836 4.945 1.00 55.75 112 GLY A N 1
ATOM 867 C CA . GLY A 1 112 ? 10.340 -0.323 4.885 1.00 55.75 112 GLY A CA 1
ATOM 868 C C . GLY A 1 112 ? 10.162 -1.164 3.616 1.00 55.75 112 GLY A C 1
ATOM 869 O O . GLY A 1 112 ? 11.146 -1.605 3.027 1.00 55.75 112 GLY A O 1
ATOM 870 N N . LEU A 1 113 ? 8.924 -1.338 3.137 1.00 59.66 113 LEU A N 1
ATOM 871 C CA . LEU A 1 113 ? 8.675 -1.956 1.831 1.00 59.66 113 LEU A CA 1
ATOM 872 C C . LEU A 1 113 ? 9.275 -1.110 0.701 1.00 59.66 113 LEU A C 1
ATOM 874 O O . LEU A 1 113 ? 9.929 -1.654 -0.181 1.00 59.66 113 LEU A O 1
ATOM 878 N N . ALA A 1 114 ? 9.097 0.212 0.724 1.00 59.88 114 ALA A N 1
ATOM 879 C CA . ALA A 1 114 ? 9.694 1.100 -0.269 1.00 59.88 114 ALA A CA 1
ATOM 880 C C . ALA A 1 114 ? 11.233 1.042 -0.246 1.00 59.88 114 ALA A C 1
ATOM 882 O O . ALA A 1 114 ? 11.847 0.972 -1.306 1.00 59.88 114 ALA A O 1
ATOM 883 N N . GLU A 1 115 ? 11.860 0.988 0.929 1.00 58.81 115 GLU A N 1
ATOM 884 C CA . GLU A 1 115 ? 13.310 0.811 1.083 1.00 58.81 115 GLU A CA 1
ATOM 885 C C . GLU A 1 115 ? 13.794 -0.549 0.564 1.00 58.81 115 GLU A C 1
ATOM 887 O O . GLU A 1 115 ? 14.821 -0.628 -0.111 1.00 58.81 115 GLU A O 1
ATOM 892 N N . GLN A 1 116 ? 13.053 -1.630 0.816 1.00 61.59 116 GLN A N 1
ATOM 893 C CA . GLN A 1 116 ? 13.350 -2.954 0.256 1.00 61.59 116 GLN A CA 1
ATOM 894 C C . GLN A 1 116 ? 13.241 -2.966 -1.272 1.00 61.59 116 GLN A C 1
ATOM 896 O O . GLN A 1 116 ? 14.081 -3.551 -1.954 1.00 61.59 116 GLN A O 1
ATOM 901 N N . LEU A 1 117 ? 12.252 -2.267 -1.826 1.00 60.97 117 LEU A N 1
ATOM 902 C CA . LEU A 1 117 ? 12.117 -2.123 -3.270 1.00 60.97 117 LEU A CA 1
ATOM 903 C C . LEU A 1 117 ? 13.271 -1.311 -3.850 1.00 60.97 117 LEU A C 1
ATOM 905 O O . LEU A 1 117 ? 13.934 -1.788 -4.765 1.00 60.97 117 LEU A O 1
ATOM 909 N N . LEU A 1 118 ? 13.588 -0.152 -3.276 1.00 60.97 118 LEU A N 1
ATOM 910 C CA . LEU A 1 118 ? 14.704 0.687 -3.718 1.00 60.97 118 LEU A CA 1
ATOM 911 C C . LEU A 1 118 ? 16.064 -0.015 -3.572 1.00 60.97 118 LEU A C 1
ATOM 913 O O . LEU A 1 118 ? 16.912 0.111 -4.450 1.00 60.97 118 LEU A O 1
ATOM 917 N N . SER A 1 119 ? 16.278 -0.801 -2.516 1.00 58.06 119 SER A N 1
ATOM 918 C CA . SER A 1 119 ? 17.516 -1.577 -2.346 1.00 58.06 119 SER A CA 1
ATOM 919 C C . SER A 1 119 ? 17.624 -2.746 -3.327 1.00 58.06 119 SER A C 1
ATOM 921 O O . SER A 1 119 ? 18.719 -3.016 -3.815 1.00 58.06 119 SER A O 1
ATOM 923 N N . SER A 1 120 ? 16.509 -3.386 -3.697 1.00 53.41 120 SER A N 1
ATOM 924 C CA . SER A 1 120 ? 16.496 -4.386 -4.776 1.00 53.41 120 SER A CA 1
ATOM 925 C C . SER A 1 120 ? 16.798 -3.773 -6.152 1.00 53.41 120 SER A C 1
ATOM 927 O O . SER A 1 120 ? 17.452 -4.414 -6.971 1.00 53.41 120 SER A O 1
ATOM 929 N N . VAL A 1 121 ? 16.412 -2.508 -6.375 1.00 53.09 121 VAL A N 1
ATOM 930 C CA . VAL A 1 121 ? 16.800 -1.720 -7.558 1.00 53.09 121 VAL A CA 1
ATOM 931 C C . VAL A 1 121 ? 18.293 -1.380 -7.529 1.00 53.09 121 VAL A C 1
ATOM 933 O O . VAL A 1 121 ? 18.978 -1.589 -8.524 1.00 53.09 121 VAL A O 1
ATOM 936 N N . GLY A 1 122 ? 18.827 -0.926 -6.390 1.00 44.47 122 GLY A N 1
ATOM 937 C CA . GLY A 1 122 ? 20.250 -0.592 -6.247 1.00 44.47 122 GLY A CA 1
ATOM 938 C C . GLY A 1 122 ? 21.199 -1.793 -6.376 1.00 44.47 122 GLY A C 1
ATOM 939 O O . GLY A 1 122 ? 22.308 -1.645 -6.883 1.00 44.47 122 GLY A O 1
ATOM 940 N N . ALA A 1 123 ? 20.765 -2.990 -5.972 1.00 38.75 123 ALA A N 1
ATOM 941 C CA . ALA A 1 123 ? 21.540 -4.223 -6.130 1.00 38.75 123 ALA A CA 1
ATOM 942 C C . ALA A 1 123 ? 21.628 -4.698 -7.594 1.00 38.75 123 ALA A C 1
ATOM 944 O O . ALA A 1 123 ? 22.634 -5.286 -7.975 1.00 38.75 123 ALA A O 1
ATOM 945 N N . ALA A 1 124 ? 20.624 -4.399 -8.426 1.00 35.59 124 ALA A N 1
ATOM 946 C CA . ALA A 1 124 ? 20.615 -4.749 -9.849 1.00 35.59 124 ALA A CA 1
ATOM 947 C C . ALA A 1 124 ? 21.520 -3.849 -10.718 1.00 35.59 124 ALA A C 1
ATOM 949 O O . ALA A 1 124 ? 21.795 -4.191 -11.861 1.00 35.59 124 ALA A O 1
ATOM 950 N N . VAL A 1 125 ? 21.986 -2.711 -10.187 1.00 36.34 125 VAL A N 1
ATOM 951 C CA . VAL A 1 125 ? 22.862 -1.748 -10.887 1.00 36.34 125 VAL A CA 1
ATOM 952 C C . VAL A 1 125 ? 24.354 -1.997 -10.590 1.00 36.34 125 VAL A C 1
ATOM 954 O O . VAL A 1 125 ? 25.217 -1.400 -11.223 1.00 36.34 125 VAL A O 1
ATOM 957 N N . GLN A 1 126 ? 24.687 -2.884 -9.642 1.00 32.75 126 GLN A N 1
ATOM 958 C CA . GLN A 1 126 ? 26.079 -3.210 -9.280 1.00 32.75 126 GLN A CA 1
ATOM 959 C C . GLN A 1 126 ? 26.647 -4.462 -9.969 1.00 32.75 126 GLN A C 1
ATOM 961 O O . GLN A 1 126 ? 27.808 -4.795 -9.735 1.00 32.75 126 GLN A O 1
ATOM 966 N N . GLU A 1 127 ? 25.877 -5.131 -10.828 1.00 37.41 127 GLU A N 1
ATOM 967 C CA . GLU A 1 127 ? 26.379 -6.181 -11.722 1.00 37.41 127 GLU A CA 1
ATOM 968 C C . GLU A 1 127 ? 26.393 -5.677 -13.175 1.00 37.41 127 GLU A C 1
ATOM 970 O O . GLU A 1 127 ? 25.531 -6.042 -13.965 1.00 37.41 127 GLU A O 1
ATOM 975 N N . ASP A 1 128 ? 27.369 -4.824 -13.506 1.00 33.81 128 ASP A N 1
ATOM 976 C CA . ASP A 1 128 ? 27.911 -4.629 -14.866 1.00 33.81 128 ASP A CA 1
ATOM 977 C C . ASP A 1 128 ? 29.381 -4.167 -14.794 1.00 33.81 128 ASP A C 1
ATOM 979 O O . ASP A 1 128 ? 29.677 -3.182 -14.071 1.00 33.81 128 ASP A O 1
#